Protein AF-A0A218XI11-F1 (afdb_monomer_lite)

Radius of gyration: 32.49 Å; chains: 1; bounding box: 58×96×54 Å

pLDDT: mean 77.5, std 16.43, range [43.25, 95.5]

Secondary structure (DSSP, 8-state):
---------------S--HHHHHHHHHHHHHHS------PPS--------------TT-HHHHHHHHHHHTTTS-HHHHHHHHHHTTSHHHHHHHHHS-HHHHHHHHHHS---

Foldseek 3Di:
DDDDPDDDDPPDPPPPDDPVNVVVVVVVCVVPPPDPPPPDDPDDPDPPPPDPPPPDVLDLVVLLVVLVVCCVVDDPVLSVLLNVLSVDSVSSVVCSVDDPVVNVVVSVPRDDD

Organism: Punica granatum (NCBI:txid22663)

Sequence (113 aa):
MITESRRRAPKRRLSKSSQMQECMDLFRESYTKPQPQNTPPSAKRSKSVTSPEKPEKNSIEEALEELAKLKSRIPHSLYVKAANALLDPRARRLFMWFKEDDRHEWMMQLPHT

Structure (mmCIF, N/CA/C/O backbone):
data_AF-A0A218XI11-F1
#
_entry.id   AF-A0A218XI11-F1
#
loop_
_atom_site.group_PDB
_atom_site.id
_atom_site.type_symbol
_atom_site.label_atom_id
_atom_site.label_alt_id
_atom_site.label_comp_id
_atom_site.label_asym_id
_atom_site.label_entity_id
_atom_site.label_seq_id
_atom_site.pdbx_PDB_ins_code
_atom_site.Cartn_x
_atom_site.Cartn_y
_atom_site.Cartn_z
_atom_site.occupancy
_atom_site.B_iso_or_equiv
_atom_site.auth_seq_id
_atom_site.auth_comp_id
_atom_site.auth_asym_id
_atom_site.auth_atom_id
_atom_site.pdbx_PDB_model_num
ATOM 1 N N . MET A 1 1 ? 42.706 79.488 -30.556 1.00 43.25 1 MET A N 1
ATOM 2 C CA . MET A 1 1 ? 43.357 78.377 -29.828 1.00 43.25 1 MET A CA 1
ATOM 3 C C . MET A 1 1 ? 42.261 77.532 -29.208 1.00 43.25 1 MET A C 1
ATOM 5 O O . MET A 1 1 ? 41.497 78.071 -28.422 1.00 43.25 1 MET A O 1
ATOM 9 N N . ILE A 1 2 ? 42.113 76.275 -29.628 1.00 47.50 2 ILE A N 1
ATOM 10 C CA . ILE A 1 2 ? 41.040 75.389 -29.157 1.00 47.50 2 ILE A CA 1
ATOM 11 C C . ILE A 1 2 ? 41.715 74.291 -28.335 1.00 47.50 2 ILE A C 1
ATOM 13 O O . ILE A 1 2 ? 42.444 73.464 -28.876 1.00 47.50 2 ILE A O 1
ATOM 17 N N . THR A 1 3 ? 41.569 74.351 -27.017 1.00 53.84 3 THR A N 1
ATOM 18 C CA . THR A 1 3 ? 42.191 73.422 -26.070 1.00 53.84 3 THR A CA 1
ATOM 19 C C . THR A 1 3 ? 41.379 72.128 -26.010 1.00 53.84 3 THR A C 1
ATOM 21 O O . THR A 1 3 ? 40.290 72.079 -25.443 1.00 53.84 3 THR A O 1
ATOM 24 N N . GLU A 1 4 ? 41.904 71.059 -26.611 1.00 52.00 4 GLU A N 1
ATOM 25 C CA . GLU A 1 4 ? 41.300 69.723 -26.588 1.00 52.00 4 GLU A CA 1
ATOM 26 C C . GLU A 1 4 ? 41.485 69.083 -25.194 1.00 52.00 4 GLU A C 1
ATOM 28 O O . GLU A 1 4 ? 42.578 68.656 -24.818 1.00 52.00 4 GLU A O 1
ATOM 33 N N . SER A 1 5 ? 40.414 69.011 -24.396 1.00 64.44 5 SER A N 1
ATOM 34 C CA . SER A 1 5 ? 40.422 68.325 -23.096 1.00 64.44 5 SER A CA 1
ATOM 35 C C . SER A 1 5 ? 40.286 66.811 -23.289 1.00 64.44 5 SER A C 1
ATOM 37 O O . SER A 1 5 ? 39.188 66.260 -23.369 1.00 64.44 5 SER A O 1
ATOM 39 N N . ARG A 1 6 ? 41.420 66.111 -23.373 1.00 65.69 6 ARG A N 1
ATOM 40 C CA . ARG A 1 6 ? 41.468 64.653 -23.552 1.00 65.69 6 ARG A CA 1
ATOM 41 C C . ARG A 1 6 ? 41.340 63.938 -22.198 1.00 65.69 6 ARG A C 1
ATOM 43 O O . ARG A 1 6 ? 42.336 63.562 -21.582 1.00 65.69 6 ARG A O 1
ATOM 50 N N . ARG A 1 7 ? 40.111 63.734 -21.708 1.00 65.00 7 ARG A N 1
ATOM 51 C CA . ARG A 1 7 ? 39.865 62.906 -20.509 1.00 65.00 7 ARG A CA 1
ATOM 52 C C . ARG A 1 7 ? 40.124 61.432 -20.839 1.00 65.00 7 ARG A C 1
ATOM 54 O O . ARG A 1 7 ? 39.316 60.786 -21.497 1.00 65.00 7 ARG A O 1
ATOM 61 N N . ARG A 1 8 ? 41.252 60.880 -20.383 1.00 66.19 8 ARG A N 1
ATOM 62 C CA . ARG A 1 8 ? 41.501 59.430 -20.428 1.00 66.19 8 ARG A CA 1
ATOM 63 C C . ARG A 1 8 ? 40.761 58.764 -19.269 1.00 66.19 8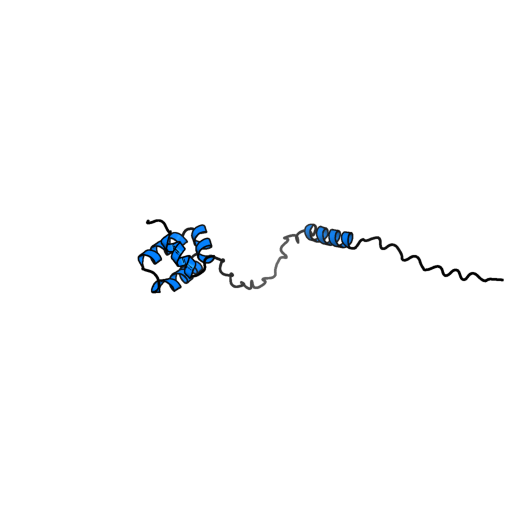 ARG A C 1
ATOM 65 O O . ARG A 1 8 ? 41.148 58.933 -18.118 1.00 66.19 8 ARG A O 1
ATOM 72 N N . ALA A 1 9 ? 39.715 58.000 -19.574 1.00 60.94 9 ALA A N 1
ATOM 73 C CA . ALA A 1 9 ? 39.103 57.100 -18.602 1.00 60.94 9 ALA A CA 1
ATOM 74 C C . ALA A 1 9 ? 40.139 56.042 -18.160 1.00 60.94 9 ALA A C 1
ATOM 76 O O . ALA A 1 9 ? 40.817 55.473 -19.025 1.00 60.94 9 ALA A O 1
ATOM 77 N N . PRO A 1 10 ? 40.292 55.752 -16.853 1.00 60.91 10 PRO A N 1
ATOM 78 C CA . PRO A 1 10 ? 41.148 54.662 -16.403 1.00 60.91 10 PRO A CA 1
ATOM 79 C C . PRO A 1 10 ? 40.646 53.358 -17.022 1.00 60.91 10 PRO A C 1
ATOM 81 O O . PRO A 1 10 ? 39.481 52.995 -16.852 1.00 60.91 10 PRO A O 1
ATOM 84 N N . LYS A 1 11 ? 41.507 52.648 -17.761 1.00 59.59 11 LYS A N 1
ATOM 85 C CA . LYS A 1 11 ? 41.168 51.317 -18.275 1.00 59.59 11 LYS A CA 1
ATOM 86 C C . LYS A 1 11 ? 40.851 50.422 -17.079 1.00 59.59 11 LYS A C 1
ATOM 88 O O . LYS A 1 11 ? 41.745 50.077 -16.307 1.00 59.59 11 LYS A O 1
ATOM 93 N N . ARG A 1 12 ? 39.572 50.072 -16.925 1.00 58.06 12 ARG A N 1
ATOM 94 C CA . ARG A 1 12 ? 39.092 49.084 -15.958 1.00 58.06 12 ARG A CA 1
ATOM 95 C C . ARG A 1 12 ? 39.926 47.820 -16.166 1.00 58.06 12 ARG A C 1
ATOM 97 O O . ARG A 1 12 ? 39.925 47.259 -17.261 1.00 58.06 12 ARG A O 1
ATOM 104 N N . ARG A 1 13 ? 40.717 47.440 -15.156 1.00 57.41 13 ARG A N 1
ATOM 105 C CA . ARG A 1 13 ? 41.557 46.240 -15.225 1.00 57.41 13 ARG A CA 1
ATOM 106 C C . ARG A 1 13 ? 40.652 45.063 -15.582 1.00 57.41 13 ARG A C 1
ATOM 108 O O . ARG A 1 13 ? 39.612 44.872 -14.956 1.00 57.41 13 ARG A O 1
ATOM 115 N N . LEU A 1 14 ? 41.034 44.340 -16.631 1.00 56.69 14 LEU A N 1
ATOM 116 C CA . LEU A 1 14 ? 40.372 43.126 -17.084 1.00 56.69 14 LEU A CA 1
ATOM 117 C C . LEU A 1 14 ? 40.382 42.137 -15.910 1.00 56.69 14 LEU A C 1
ATOM 119 O O . LEU A 1 14 ? 41.434 41.591 -15.578 1.00 56.69 14 LEU A O 1
ATOM 123 N N . SER A 1 15 ? 39.239 41.974 -15.239 1.00 60.06 15 SER A N 1
ATOM 124 C CA . SER A 1 15 ? 39.054 40.904 -14.258 1.00 60.06 15 SER A CA 1
ATOM 125 C C . SER A 1 15 ? 39.225 39.596 -15.013 1.00 60.06 15 SER A C 1
ATOM 127 O O . SER A 1 15 ? 38.455 39.302 -15.925 1.00 60.06 15 SER A O 1
ATOM 129 N N . LYS A 1 16 ? 40.294 38.862 -14.710 1.00 61.56 16 LYS A N 1
ATOM 130 C CA . LYS A 1 16 ? 40.699 37.665 -15.455 1.00 61.56 16 LYS A CA 1
ATOM 131 C C . LYS A 1 16 ? 39.963 36.403 -14.992 1.00 61.56 16 LYS A C 1
ATOM 133 O O . LYS A 1 16 ? 40.393 35.303 -15.314 1.00 61.56 16 LYS A O 1
ATOM 138 N N . SER A 1 17 ? 38.856 36.563 -14.272 1.00 63.09 17 SER A N 1
ATOM 139 C CA . SER A 1 17 ? 37.883 35.512 -13.997 1.00 63.09 17 SER A CA 1
ATOM 140 C C . SER A 1 17 ? 36.541 35.925 -14.595 1.00 63.09 17 SER A C 1
ATOM 142 O O . SER A 1 17 ? 35.947 36.943 -14.234 1.00 63.09 17 SER A O 1
ATOM 144 N N . SER A 1 18 ? 36.077 35.142 -15.569 1.00 74.81 18 SER A N 1
ATOM 145 C CA . SER A 1 18 ? 34.658 35.129 -15.913 1.00 74.81 18 SER A CA 1
ATOM 146 C C . SER A 1 18 ? 33.913 34.530 -14.723 1.00 74.81 18 SER A C 1
ATOM 148 O O . SER A 1 18 ? 34.382 33.546 -14.156 1.00 74.81 18 SER A O 1
ATOM 150 N N . GLN A 1 19 ? 32.752 35.071 -14.361 1.00 76.88 19 GLN A N 1
ATOM 151 C CA . GLN A 1 19 ? 31.888 34.500 -13.318 1.00 76.88 19 GLN A CA 1
ATOM 152 C C . GLN A 1 19 ? 31.628 33.000 -13.553 1.00 76.88 19 GLN A C 1
ATOM 154 O O . GLN A 1 19 ? 31.585 32.204 -12.623 1.00 76.88 19 GLN A O 1
ATOM 159 N N . MET A 1 20 ? 31.546 32.593 -14.822 1.00 83.50 20 MET A N 1
ATOM 160 C CA . MET A 1 20 ? 31.405 31.193 -15.217 1.00 83.50 20 MET A CA 1
ATOM 161 C C . MET A 1 20 ? 32.618 30.338 -14.822 1.00 83.50 20 MET A C 1
ATOM 163 O O . MET A 1 20 ? 32.453 29.186 -14.435 1.00 83.50 20 MET A O 1
ATOM 167 N N . GLN A 1 21 ? 33.829 30.894 -14.892 1.00 82.06 21 GLN A N 1
ATOM 168 C CA . GLN A 1 21 ? 35.050 30.203 -14.482 1.00 82.06 21 GLN A CA 1
ATOM 169 C C . GLN A 1 21 ? 35.056 29.973 -12.967 1.00 82.06 21 GLN A C 1
ATOM 171 O O . GLN A 1 21 ? 35.319 28.860 -12.527 1.00 82.06 21 GLN A O 1
ATOM 176 N N . GLU A 1 22 ? 34.659 30.982 -12.192 1.00 81.31 22 GLU A N 1
ATOM 177 C CA . GLU A 1 22 ? 34.539 30.888 -10.735 1.00 81.31 22 GLU A CA 1
ATOM 178 C C . GLU A 1 22 ? 33.497 29.834 -10.318 1.00 81.31 22 GLU A C 1
ATOM 180 O O . GLU A 1 22 ? 33.769 29.000 -9.457 1.00 81.31 22 GLU A O 1
ATOM 185 N N . CYS A 1 23 ? 32.346 29.767 -10.999 1.00 79.56 23 CYS A N 1
ATOM 186 C CA . CYS A 1 23 ? 31.358 28.706 -10.767 1.00 79.56 23 CYS A CA 1
ATOM 187 C C . CYS A 1 23 ? 31.898 27.305 -11.095 1.00 79.56 23 CYS A C 1
ATOM 189 O O . CYS A 1 23 ? 31.605 26.341 -10.387 1.00 79.56 23 CYS A O 1
ATOM 191 N N . MET A 1 24 ? 32.682 27.178 -12.167 1.00 86.56 24 MET A N 1
ATOM 192 C CA . MET A 1 24 ? 33.288 25.904 -12.558 1.00 86.56 24 MET A CA 1
ATOM 193 C C . MET A 1 24 ? 34.394 25.460 -11.598 1.00 86.56 24 MET A C 1
ATOM 195 O O . MET A 1 24 ? 34.551 24.262 -11.364 1.00 86.56 24 MET A O 1
ATOM 199 N N . ASP A 1 25 ? 35.134 26.404 -11.022 1.00 82.44 25 ASP A N 1
ATOM 200 C CA . ASP A 1 25 ? 36.160 26.127 -10.020 1.00 82.44 25 ASP A CA 1
ATOM 201 C C . ASP A 1 25 ? 35.532 25.692 -8.689 1.00 82.44 25 ASP A C 1
ATOM 203 O O . ASP A 1 25 ? 35.931 24.661 -8.149 1.00 82.44 25 ASP A O 1
ATOM 207 N N . LEU A 1 26 ? 34.467 26.366 -8.238 1.00 85.44 26 LEU A N 1
ATOM 208 C CA . LEU A 1 26 ? 33.689 25.957 -7.060 1.00 85.44 26 LEU A CA 1
ATOM 209 C C . LEU A 1 26 ? 33.093 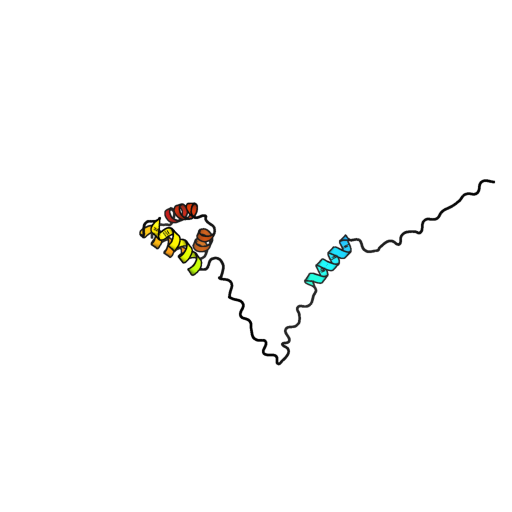24.550 -7.217 1.00 85.44 26 LEU A C 1
ATOM 211 O O . LEU A 1 26 ? 33.116 23.747 -6.281 1.00 85.44 26 LEU A O 1
ATOM 215 N N . PHE A 1 27 ? 32.579 24.229 -8.410 1.00 83.62 27 PHE A N 1
ATOM 216 C CA . PHE A 1 27 ? 32.076 22.890 -8.699 1.00 83.62 27 PHE A CA 1
ATOM 217 C C . PHE A 1 27 ? 33.201 21.858 -8.605 1.00 83.62 27 PHE A C 1
ATOM 219 O O . PHE A 1 27 ? 33.058 20.885 -7.873 1.00 83.62 27 PHE A O 1
ATOM 226 N N . ARG A 1 28 ? 34.343 22.074 -9.268 1.00 82.25 28 ARG A N 1
ATOM 227 C CA . ARG A 1 28 ? 35.489 21.149 -9.200 1.00 82.25 28 ARG A CA 1
ATOM 228 C C . ARG A 1 28 ? 35.980 20.941 -7.770 1.00 82.25 28 ARG A C 1
ATOM 230 O O . ARG A 1 28 ? 36.152 19.796 -7.357 1.00 82.25 28 ARG A O 1
ATOM 237 N N . GLU A 1 29 ? 36.118 22.020 -7.006 1.00 77.00 29 GLU A N 1
ATOM 238 C CA . GLU A 1 29 ? 36.576 21.972 -5.618 1.00 77.00 29 GLU A CA 1
ATOM 239 C C . GLU A 1 29 ? 35.641 21.139 -4.728 1.00 77.00 29 GLU A C 1
ATOM 241 O O . GLU A 1 29 ? 36.102 20.453 -3.817 1.00 77.00 29 GLU A O 1
ATOM 246 N N . SER A 1 30 ? 34.336 21.114 -5.020 1.00 74.69 30 SER A N 1
ATOM 247 C CA . SER A 1 30 ? 33.385 20.282 -4.274 1.00 74.69 30 SER A CA 1
ATOM 248 C C . SER A 1 30 ? 33.614 18.769 -4.430 1.00 74.69 30 SER A C 1
ATOM 250 O O . SER A 1 30 ? 33.348 18.031 -3.482 1.00 74.69 30 SER A O 1
ATOM 252 N N . TYR A 1 31 ? 34.165 18.312 -5.562 1.00 71.38 31 TYR A N 1
ATOM 253 C CA . TYR A 1 31 ? 34.455 16.890 -5.820 1.00 71.38 31 TYR A CA 1
ATOM 254 C C . TYR A 1 31 ? 35.892 16.486 -5.483 1.00 71.38 31 TYR A C 1
ATOM 256 O O . TYR A 1 31 ? 36.158 15.304 -5.281 1.00 71.38 31 TYR A O 1
ATOM 264 N N . THR A 1 32 ? 36.824 17.441 -5.424 1.00 66.06 32 THR A N 1
ATOM 265 C CA . THR A 1 32 ? 38.243 17.171 -5.147 1.00 66.06 32 THR A CA 1
ATOM 266 C C . THR A 1 32 ? 38.635 17.361 -3.687 1.00 66.06 32 THR A C 1
ATOM 268 O O . THR A 1 32 ? 39.807 17.169 -3.364 1.00 66.06 32 THR A O 1
ATOM 271 N N . LYS A 1 33 ? 37.706 17.720 -2.786 1.00 65.81 33 LYS A N 1
ATOM 272 C CA . LYS A 1 33 ? 37.997 17.663 -1.347 1.00 65.81 33 LYS A CA 1
ATOM 273 C C . LYS A 1 33 ? 38.385 16.223 -1.002 1.00 65.81 33 LYS A C 1
ATOM 275 O O . LYS A 1 33 ? 37.543 15.337 -1.163 1.00 65.81 33 LYS A O 1
ATOM 280 N N . PRO A 1 34 ? 39.621 15.960 -0.535 1.00 60.94 34 PRO A N 1
ATOM 281 C CA . PRO A 1 34 ? 39.938 14.650 -0.004 1.00 60.94 34 PRO A CA 1
ATOM 282 C C . PRO A 1 34 ? 38.946 14.390 1.124 1.00 60.94 34 PRO A C 1
ATOM 284 O O . PRO A 1 34 ? 38.781 15.220 2.023 1.00 60.94 34 PRO A O 1
ATOM 287 N N . GLN A 1 35 ? 38.236 13.265 1.027 1.00 61.75 35 GLN A N 1
ATOM 288 C CA . GLN A 1 35 ? 37.411 12.755 2.111 1.00 61.75 35 GLN A CA 1
ATOM 289 C C . GLN A 1 35 ? 38.238 12.880 3.402 1.00 61.75 35 GLN A C 1
ATOM 291 O O . GLN A 1 35 ? 39.414 12.496 3.367 1.00 61.75 35 GLN A O 1
ATOM 296 N N . PRO A 1 36 ? 37.715 13.459 4.501 1.00 54.75 36 PRO A N 1
ATOM 297 C CA . PRO A 1 36 ? 38.478 13.524 5.737 1.00 54.75 36 PRO A CA 1
ATOM 298 C C . PRO A 1 36 ? 38.942 12.106 6.057 1.00 54.75 36 PRO A C 1
ATOM 300 O O . PRO A 1 36 ? 38.122 11.195 6.177 1.00 54.75 36 PRO A O 1
ATOM 303 N N . GLN A 1 37 ? 40.264 11.921 6.071 1.00 47.47 37 GLN A N 1
ATOM 304 C CA . GLN A 1 37 ? 40.886 10.637 6.340 1.00 47.47 37 GLN A CA 1
ATOM 305 C C . GLN A 1 37 ? 40.251 10.063 7.604 1.00 47.47 37 GLN A C 1
ATOM 307 O O . GLN A 1 37 ? 40.227 10.711 8.651 1.00 47.47 37 GLN A O 1
ATOM 312 N N . ASN A 1 38 ? 39.709 8.855 7.470 1.00 50.03 38 ASN A N 1
ATOM 313 C CA . ASN A 1 38 ? 39.189 8.039 8.556 1.00 50.03 38 ASN A CA 1
ATOM 314 C C . ASN A 1 38 ? 40.346 7.571 9.455 1.00 50.03 38 ASN A C 1
ATOM 316 O O . ASN A 1 38 ? 40.638 6.382 9.544 1.00 50.03 38 ASN A O 1
ATOM 320 N N . THR A 1 39 ? 41.027 8.502 10.112 1.00 51.59 39 THR A N 1
ATOM 321 C CA . THR A 1 39 ? 41.891 8.216 11.253 1.00 51.59 39 THR A CA 1
ATOM 322 C C . THR A 1 39 ? 41.065 8.553 12.490 1.00 51.59 39 THR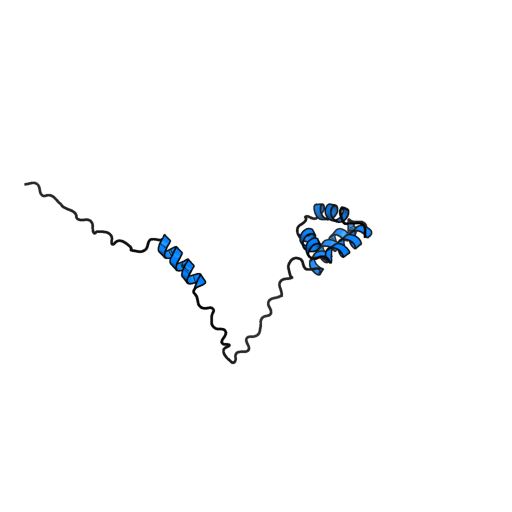 A C 1
ATOM 324 O O . THR A 1 39 ? 40.785 9.731 12.720 1.00 51.59 39 THR A O 1
ATOM 327 N N . PRO A 1 40 ? 40.603 7.569 13.281 1.00 49.47 40 PRO A N 1
ATOM 328 C CA . PRO A 1 40 ? 39.842 7.880 14.478 1.00 49.47 40 PRO A CA 1
ATOM 329 C C . PRO A 1 40 ? 40.786 8.548 15.490 1.00 49.47 40 PRO A C 1
ATOM 331 O O . PRO A 1 40 ? 41.817 7.960 15.831 1.00 49.47 40 PRO A O 1
ATOM 334 N N . PRO A 1 41 ? 40.474 9.749 16.011 1.00 44.38 41 PRO A N 1
ATOM 335 C CA . PRO A 1 41 ? 41.162 10.255 17.182 1.00 44.38 41 PRO A CA 1
ATOM 336 C C . PRO A 1 41 ? 40.824 9.319 18.340 1.00 44.38 41 PRO A C 1
ATOM 338 O O . PRO A 1 41 ? 39.660 9.161 18.719 1.00 44.38 41 PRO A O 1
ATOM 341 N N . SER A 1 42 ? 41.852 8.670 18.878 1.00 53.59 42 SER A N 1
ATOM 342 C CA . SER A 1 42 ? 41.757 7.921 20.123 1.00 53.59 42 SER A CA 1
ATOM 343 C C . SER A 1 42 ? 41.124 8.798 21.210 1.00 53.59 42 SER A C 1
ATOM 345 O O . SER A 1 42 ? 41.510 9.949 21.404 1.00 53.59 42 SER A O 1
ATOM 347 N N . ALA A 1 43 ? 40.151 8.214 21.909 1.00 58.03 43 ALA A N 1
ATOM 348 C CA . ALA A 1 43 ? 39.540 8.698 23.142 1.00 58.03 43 ALA A CA 1
ATOM 349 C C . ALA A 1 43 ? 38.799 10.050 23.084 1.00 58.03 43 ALA A C 1
ATOM 351 O O . ALA A 1 43 ? 39.290 11.083 23.526 1.00 58.03 43 ALA A O 1
ATOM 352 N N . LYS A 1 44 ? 37.513 9.986 22.722 1.00 54.47 44 LYS A N 1
ATOM 353 C CA . LYS A 1 44 ? 36.424 10.675 23.438 1.00 54.47 44 LYS A CA 1
ATOM 354 C C . LYS A 1 44 ? 35.149 9.867 23.218 1.00 54.47 44 LYS A C 1
ATOM 356 O O . LYS A 1 44 ? 34.672 9.743 22.096 1.00 54.47 44 LYS A O 1
ATOM 361 N N . ARG A 1 45 ? 34.616 9.276 24.294 1.00 59.59 45 ARG A N 1
ATOM 362 C CA . ARG A 1 45 ? 33.274 8.675 24.323 1.00 59.59 45 ARG A CA 1
ATOM 363 C C . ARG A 1 45 ? 32.254 9.795 24.119 1.00 59.59 45 ARG A C 1
ATOM 365 O O . ARG A 1 45 ? 31.706 10.334 25.076 1.00 59.59 45 ARG A O 1
ATOM 372 N N . SER A 1 46 ? 32.032 10.176 22.870 1.00 54.56 46 SER A N 1
ATOM 373 C CA . SER A 1 46 ? 30.871 10.963 22.488 1.00 54.56 46 SER A CA 1
ATOM 374 C C . SER A 1 46 ? 29.668 10.064 22.720 1.00 54.56 46 SER A C 1
ATOM 376 O O . SER A 1 46 ? 29.546 9.024 22.078 1.00 54.56 46 SER A O 1
ATOM 378 N N . LYS A 1 47 ? 28.826 10.424 23.692 1.00 63.31 47 LYS A N 1
ATOM 379 C CA . LYS A 1 47 ? 27.486 9.856 23.845 1.00 63.31 47 LYS A CA 1
ATOM 380 C C . LYS A 1 47 ? 26.841 9.867 22.463 1.00 63.31 47 LYS A C 1
ATOM 382 O O . LYS A 1 47 ? 26.557 10.936 21.927 1.00 63.31 47 LYS A O 1
ATOM 387 N N . SER A 1 48 ? 26.680 8.687 21.878 1.00 52.19 48 SER A N 1
ATOM 388 C CA . SER A 1 48 ? 25.893 8.501 20.674 1.00 52.19 48 SER A CA 1
ATOM 389 C C . SER A 1 48 ? 24.477 8.919 21.033 1.00 52.19 48 SER A C 1
ATOM 391 O O . SER A 1 48 ? 23.777 8.218 21.757 1.00 52.19 48 SER A O 1
ATOM 393 N N . VAL A 1 49 ? 24.082 10.111 20.600 1.00 52.25 49 VAL A N 1
ATOM 394 C CA . VAL A 1 49 ? 22.671 10.458 20.526 1.00 52.25 49 VAL A CA 1
ATOM 395 C C . VAL A 1 49 ? 22.147 9.616 19.377 1.00 52.25 49 VAL A C 1
ATOM 397 O O . VAL A 1 49 ? 22.353 9.947 18.210 1.00 52.25 49 VAL A O 1
ATOM 400 N N . THR A 1 50 ? 21.556 8.474 19.708 1.00 57.75 50 THR A N 1
ATOM 401 C CA . THR A 1 50 ? 20.717 7.720 18.787 1.00 57.75 50 THR A CA 1
ATOM 402 C C . THR A 1 50 ? 19.612 8.680 18.363 1.00 57.75 50 THR A C 1
ATOM 404 O O . THR A 1 50 ? 18.687 8.951 19.126 1.00 57.75 50 THR A O 1
ATOM 407 N N . SER A 1 51 ? 19.739 9.283 17.176 1.00 64.00 51 SER A N 1
ATOM 408 C CA . SER A 1 51 ? 18.556 9.846 16.528 1.00 64.00 51 SER A CA 1
ATOM 409 C C . SER A 1 51 ? 17.549 8.708 16.406 1.00 64.00 51 SER A C 1
ATOM 411 O O . SER A 1 51 ? 17.973 7.604 16.055 1.00 64.00 51 SER A O 1
ATOM 413 N N . PRO A 1 52 ? 16.257 8.940 16.693 1.00 61.72 52 PRO A N 1
ATOM 414 C CA . PRO A 1 52 ? 15.228 7.962 16.394 1.00 61.72 52 PRO A CA 1
ATOM 415 C C . PRO A 1 52 ? 15.409 7.537 14.942 1.00 61.72 52 PRO A C 1
ATOM 417 O O . PRO A 1 52 ? 15.472 8.390 14.049 1.00 61.72 52 PRO A O 1
ATOM 420 N N . GLU A 1 53 ? 15.596 6.239 14.736 1.00 65.38 53 GLU A N 1
ATOM 421 C CA . GLU A 1 53 ? 15.637 5.639 13.416 1.00 65.38 53 GLU A CA 1
ATOM 422 C C . GLU A 1 53 ? 14.365 6.094 12.708 1.00 65.38 53 GLU A C 1
ATOM 424 O O . GLU A 1 53 ? 13.254 5.801 13.149 1.00 65.38 53 GLU A O 1
ATOM 429 N N . LYS A 1 54 ? 14.514 6.956 11.694 1.00 65.25 54 LYS A N 1
ATOM 430 C CA . LYS A 1 54 ? 13.355 7.371 10.908 1.00 65.25 54 LYS A CA 1
ATOM 431 C C . LYS A 1 54 ? 12.770 6.074 10.355 1.00 65.25 54 LYS A C 1
ATOM 433 O O . LYS A 1 54 ? 13.548 5.344 9.737 1.00 65.25 54 LYS A O 1
ATOM 438 N N . PRO A 1 55 ? 11.474 5.788 10.578 1.00 60.28 55 PRO A N 1
ATOM 439 C CA . PRO A 1 55 ? 10.879 4.552 10.103 1.00 60.28 55 PRO A CA 1
ATOM 440 C C . PRO A 1 55 ? 11.194 4.416 8.618 1.00 60.28 55 PRO A C 1
ATOM 442 O O . PRO A 1 55 ? 11.087 5.386 7.853 1.00 60.28 55 PRO A O 1
ATOM 445 N N . GLU A 1 56 ? 11.702 3.245 8.243 1.00 73.12 56 GLU A N 1
ATOM 446 C CA . GLU A 1 56 ? 12.040 2.954 6.861 1.00 73.12 56 GLU A CA 1
ATOM 447 C C . GLU A 1 56 ? 10.777 3.172 6.030 1.00 73.12 56 GLU A C 1
ATOM 449 O O . GLU A 1 56 ? 9.765 2.509 6.240 1.00 73.12 56 GLU A O 1
ATOM 454 N N . LYS A 1 57 ? 10.810 4.153 5.123 1.00 74.94 57 LYS A N 1
ATOM 455 C CA . LYS A 1 57 ? 9.646 4.482 4.299 1.00 74.94 57 LYS A CA 1
ATOM 456 C C . LYS A 1 57 ? 9.219 3.225 3.549 1.00 74.94 57 LYS A C 1
ATOM 458 O O . LYS A 1 57 ? 10.034 2.669 2.805 1.00 74.94 57 LYS A O 1
ATOM 463 N N . ASN A 1 58 ? 7.944 2.856 3.644 1.00 80.88 58 ASN A N 1
ATOM 464 C CA . ASN A 1 58 ? 7.397 1.608 3.112 1.00 80.88 58 ASN A CA 1
ATOM 465 C C . ASN A 1 58 ? 7.893 0.369 3.879 1.00 80.88 58 ASN A C 1
ATOM 467 O O . ASN A 1 58 ? 8.230 -0.644 3.253 1.00 80.88 58 ASN A O 1
ATOM 471 N N . SER A 1 59 ? 7.965 0.428 5.210 1.00 91.56 59 SER A N 1
ATOM 472 C CA . SER A 1 59 ? 8.168 -0.770 6.030 1.00 91.56 59 SER A CA 1
ATOM 473 C C . SER A 1 59 ? 6.927 -1.671 5.969 1.00 91.56 59 SER A C 1
ATOM 475 O O . SER A 1 59 ? 5.836 -1.243 5.583 1.00 91.56 59 SER A O 1
ATOM 477 N N . ILE A 1 60 ? 7.087 -2.955 6.306 1.00 93.81 60 ILE A N 1
ATOM 478 C CA . ILE A 1 60 ? 5.944 -3.879 6.377 1.00 93.81 60 ILE A CA 1
ATOM 479 C C . ILE A 1 60 ? 4.939 -3.450 7.449 1.00 93.81 60 ILE A C 1
ATOM 481 O O . ILE A 1 60 ? 3.738 -3.510 7.211 1.00 93.81 60 ILE A O 1
ATOM 485 N N . GLU A 1 61 ? 5.433 -2.973 8.590 1.00 94.50 61 GLU A N 1
ATOM 486 C CA . GLU A 1 61 ? 4.620 -2.520 9.718 1.00 94.50 61 GLU A CA 1
ATOM 487 C C . GLU A 1 61 ? 3.766 -1.312 9.321 1.00 94.50 61 GLU A C 1
ATOM 489 O O . GLU A 1 61 ? 2.548 -1.356 9.472 1.00 94.50 61 GLU A O 1
ATOM 494 N N . GLU A 1 62 ? 4.377 -0.300 8.694 1.00 94.19 62 GLU A N 1
ATOM 495 C CA . GLU A 1 62 ? 3.684 0.895 8.192 1.00 94.19 62 GLU A CA 1
ATOM 496 C C . GLU A 1 62 ? 2.575 0.518 7.196 1.00 94.19 62 GLU A C 1
ATOM 498 O O . GLU A 1 62 ? 1.436 0.979 7.298 1.00 94.19 62 GLU A O 1
ATOM 503 N N . ALA A 1 63 ? 2.875 -0.380 6.253 1.00 94.25 63 ALA A N 1
ATOM 504 C CA . ALA A 1 63 ? 1.895 -0.814 5.265 1.00 94.25 63 ALA A CA 1
ATOM 505 C C . ALA A 1 63 ? 0.731 -1.608 5.887 1.00 94.25 63 ALA A C 1
ATOM 507 O O . ALA A 1 63 ? -0.411 -1.467 5.447 1.00 94.25 63 ALA A O 1
ATOM 508 N N . LEU A 1 64 ? 0.993 -2.425 6.912 1.00 95.31 64 LEU A N 1
ATOM 509 C CA . LEU A 1 64 ? -0.046 -3.167 7.629 1.00 95.31 64 LEU A CA 1
ATOM 510 C C . LEU A 1 64 ? -0.913 -2.256 8.506 1.00 95.31 64 LEU A C 1
ATOM 512 O O . LEU A 1 64 ? -2.120 -2.488 8.593 1.00 95.31 64 LEU A O 1
ATOM 516 N N . GLU A 1 65 ? -0.347 -1.211 9.110 1.00 94.69 65 GLU A N 1
ATOM 517 C CA . GLU A 1 65 ? -1.109 -0.184 9.832 1.00 94.69 65 GLU A CA 1
ATOM 518 C C . GLU A 1 65 ? -2.053 0.577 8.896 1.00 94.69 65 GLU A C 1
ATOM 520 O O . GLU A 1 65 ? -3.233 0.761 9.199 1.00 94.69 65 GLU A O 1
ATOM 525 N N . GLU A 1 66 ? -1.566 0.972 7.720 1.00 93.56 66 GLU A N 1
ATOM 526 C CA . GLU A 1 66 ? -2.380 1.601 6.678 1.00 93.56 66 GLU A CA 1
ATOM 527 C C . GLU A 1 66 ? -3.476 0.663 6.156 1.00 93.56 66 GLU A C 1
ATOM 529 O O . GLU A 1 66 ? -4.620 1.084 5.973 1.00 93.56 66 GLU A O 1
ATOM 534 N N . LEU A 1 67 ? -3.174 -0.626 5.981 1.00 95.00 67 LEU A N 1
ATOM 535 C CA . LEU A 1 67 ? -4.174 -1.631 5.625 1.00 95.00 67 LEU A CA 1
ATOM 536 C C . LEU A 1 67 ? -5.202 -1.847 6.751 1.00 95.00 67 LEU A C 1
ATOM 538 O O . LEU A 1 67 ? -6.382 -2.070 6.478 1.00 95.00 67 LEU A O 1
ATOM 542 N N . ALA A 1 68 ? -4.802 -1.751 8.021 1.00 93.94 68 ALA A N 1
ATOM 543 C CA . ALA A 1 68 ? -5.706 -1.894 9.162 1.00 93.94 68 ALA A CA 1
ATOM 544 C C . ALA A 1 68 ? -6.795 -0.810 9.193 1.00 93.94 68 ALA A C 1
ATOM 546 O O . ALA A 1 68 ? -7.919 -1.101 9.605 1.00 93.94 68 ALA A O 1
ATOM 547 N N . LYS A 1 69 ? -6.514 0.396 8.681 1.00 93.31 69 LYS A N 1
ATOM 548 C CA . LYS A 1 69 ? -7.510 1.477 8.537 1.00 93.31 69 LYS A CA 1
ATOM 549 C C . LYS A 1 69 ? -8.660 1.089 7.603 1.00 93.31 69 LYS A C 1
ATOM 551 O O . LYS A 1 69 ? -9.794 1.513 7.815 1.00 93.31 69 LYS A O 1
ATOM 556 N N . LEU A 1 70 ? -8.386 0.229 6.620 1.00 91.00 70 LEU A N 1
ATOM 557 C CA . LEU A 1 70 ? -9.368 -0.265 5.653 1.00 91.00 70 LEU A CA 1
ATOM 558 C C . LEU A 1 70 ? -10.205 -1.434 6.187 1.00 91.00 70 LEU A C 1
ATOM 560 O O . LEU A 1 70 ? -11.230 -1.761 5.596 1.00 91.00 70 LEU A O 1
ATOM 564 N N . LYS A 1 71 ? -9.820 -2.055 7.311 1.00 90.19 71 LYS A N 1
ATOM 565 C CA . LYS A 1 71 ? -10.415 -3.305 7.821 1.00 90.19 71 LYS A CA 1
ATOM 566 C C . LYS A 1 71 ? -11.929 -3.240 8.056 1.00 90.19 71 LYS A C 1
ATOM 568 O O . LYS A 1 71 ? -12.590 -4.266 7.956 1.00 90.19 71 LYS A O 1
ATOM 573 N N . SER A 1 72 ? -12.477 -2.065 8.371 1.00 90.75 72 SER A N 1
ATOM 574 C CA . SER A 1 72 ? -13.924 -1.862 8.544 1.00 90.75 72 SER A CA 1
ATOM 575 C C . SER A 1 72 ? -14.679 -1.618 7.233 1.00 90.75 72 SER A C 1
ATOM 577 O O . SER A 1 72 ? -15.900 -1.742 7.210 1.00 90.75 72 SER A O 1
ATOM 579 N N . ARG A 1 73 ? -13.971 -1.264 6.153 1.00 91.31 73 ARG A N 1
ATOM 580 C CA . ARG A 1 73 ? -14.536 -0.910 4.841 1.00 91.31 73 ARG A CA 1
ATOM 581 C C . ARG A 1 73 ? -14.469 -2.058 3.836 1.00 91.31 73 ARG A C 1
ATOM 583 O O . ARG A 1 73 ? -15.268 -2.084 2.902 1.00 91.31 73 ARG A O 1
ATOM 590 N N . ILE A 1 74 ? -13.541 -3.001 4.022 1.00 91.25 74 ILE A N 1
ATOM 591 C CA . ILE A 1 74 ? -13.367 -4.156 3.131 1.00 91.25 74 ILE A CA 1
ATOM 592 C C . ILE A 1 74 ? -13.828 -5.474 3.757 1.00 91.25 74 ILE A C 1
ATOM 594 O O . ILE A 1 74 ? -13.650 -5.692 4.957 1.00 91.25 74 ILE A O 1
ATOM 598 N N . PRO A 1 75 ? -14.338 -6.408 2.935 1.00 92.69 75 PRO A N 1
ATOM 599 C CA . PRO A 1 75 ? -14.468 -7.810 3.303 1.00 92.69 75 PRO A CA 1
ATOM 600 C C . PRO A 1 75 ? -13.165 -8.383 3.872 1.00 92.69 75 PRO A C 1
ATOM 602 O O . PRO A 1 75 ? -12.074 -8.133 3.354 1.00 92.69 75 PRO A O 1
ATOM 605 N N . HIS A 1 76 ? -13.282 -9.232 4.896 1.00 92.81 76 HIS A N 1
ATOM 606 C CA . HIS A 1 76 ? -12.124 -9.846 5.550 1.00 92.81 76 HIS A CA 1
ATOM 607 C C . HIS A 1 76 ? -11.238 -10.651 4.581 1.00 92.81 76 HIS A C 1
ATOM 609 O O . HIS A 1 76 ? -10.017 -10.644 4.710 1.00 92.81 76 HIS A O 1
ATOM 615 N N . SER A 1 77 ? -11.832 -11.290 3.568 1.00 92.19 77 SER A N 1
ATOM 616 C CA . SER A 1 77 ? -11.093 -12.012 2.526 1.00 92.19 77 SER A CA 1
ATOM 617 C C . SER A 1 77 ? -10.150 -11.101 1.730 1.00 92.19 77 SER A C 1
ATOM 619 O O . SER A 1 77 ? -9.003 -11.473 1.491 1.00 92.19 77 SER A O 1
ATOM 621 N N . LEU A 1 78 ? -10.592 -9.890 1.371 1.00 92.69 78 LEU A N 1
ATOM 622 C CA . LEU A 1 78 ? -9.755 -8.896 0.691 1.00 92.69 78 LEU A CA 1
ATOM 623 C C . LEU A 1 78 ? -8.650 -8.368 1.605 1.00 92.69 78 LEU A C 1
ATOM 625 O O . LEU A 1 78 ? -7.520 -8.206 1.152 1.00 92.69 78 LEU A O 1
ATOM 629 N N . TYR A 1 79 ? -8.945 -8.178 2.892 1.00 93.81 79 TYR A N 1
ATOM 630 C CA . TYR A 1 79 ? -7.942 -7.784 3.882 1.00 93.81 79 TYR A CA 1
ATOM 631 C C . TYR A 1 79 ? -6.797 -8.803 3.973 1.00 93.81 79 TYR A C 1
ATOM 633 O O . TYR A 1 79 ? -5.631 -8.426 3.892 1.00 93.81 79 TYR A O 1
ATOM 641 N N . VAL A 1 80 ? -7.116 -10.096 4.091 1.00 94.00 80 VAL A N 1
ATOM 642 C CA . VAL A 1 80 ? -6.103 -11.166 4.161 1.00 94.00 80 VAL A CA 1
ATOM 643 C C . VAL A 1 80 ? -5.297 -11.246 2.863 1.00 94.00 80 VAL A C 1
ATOM 645 O O . VAL A 1 80 ? -4.072 -11.347 2.899 1.00 94.00 80 VAL A O 1
ATOM 648 N N . LYS A 1 81 ? -5.969 -11.138 1.712 1.00 94.19 81 LYS A N 1
ATOM 649 C CA . LYS A 1 81 ? -5.335 -11.147 0.388 1.00 94.19 81 LYS A CA 1
ATOM 650 C C . LYS A 1 81 ? -4.343 -9.994 0.220 1.00 94.19 81 LYS A C 1
ATOM 652 O O . LYS A 1 81 ? -3.215 -10.208 -0.218 1.00 94.19 81 LYS A O 1
ATOM 657 N N . ALA A 1 82 ? -4.744 -8.788 0.615 1.00 94.62 82 ALA A N 1
ATOM 658 C CA . ALA A 1 82 ? -3.888 -7.611 0.599 1.00 94.62 82 ALA A CA 1
ATOM 659 C C . ALA A 1 82 ? -2.708 -7.765 1.563 1.00 94.62 82 ALA A C 1
ATOM 661 O O . ALA A 1 82 ? -1.573 -7.527 1.165 1.00 94.62 82 ALA A O 1
ATOM 662 N N . ALA A 1 83 ? -2.945 -8.237 2.791 1.00 94.94 83 ALA A N 1
ATOM 663 C CA . ALA A 1 83 ? -1.885 -8.468 3.772 1.00 94.94 83 ALA A CA 1
ATOM 664 C C . ALA A 1 83 ? -0.821 -9.445 3.247 1.00 94.94 83 ALA A C 1
ATOM 666 O O . ALA A 1 83 ? 0.372 -9.196 3.409 1.00 94.94 83 ALA A O 1
ATOM 667 N N . ASN A 1 84 ? -1.241 -10.510 2.557 1.00 94.88 84 ASN A N 1
ATOM 668 C CA . ASN A 1 84 ? -0.326 -11.447 1.910 1.00 94.88 84 ASN A CA 1
ATOM 669 C C . ASN A 1 84 ? 0.456 -10.785 0.759 1.00 94.88 84 ASN A C 1
ATOM 671 O O . ASN A 1 84 ? 1.667 -10.959 0.649 1.00 94.88 84 ASN A O 1
ATOM 675 N N . ALA A 1 85 ? -0.205 -9.966 -0.067 1.00 94.69 85 ALA A N 1
ATOM 676 C CA . ALA A 1 85 ? 0.459 -9.228 -1.143 1.00 94.69 85 ALA A CA 1
ATOM 677 C C . ALA A 1 85 ? 1.512 -8.230 -0.620 1.00 94.69 85 ALA A C 1
ATOM 679 O O . ALA A 1 85 ? 2.548 -8.057 -1.253 1.00 94.69 85 ALA A O 1
ATOM 680 N N . LEU A 1 86 ? 1.302 -7.617 0.551 1.00 95.50 86 LEU A N 1
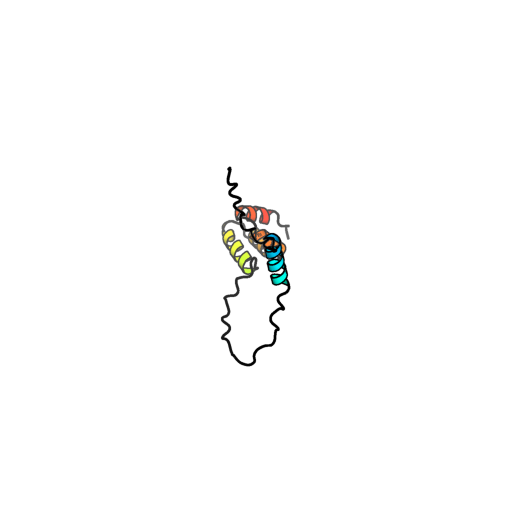ATOM 681 C CA . LEU A 1 86 ? 2.254 -6.679 1.170 1.00 95.50 86 LEU A CA 1
ATOM 682 C C . LEU A 1 86 ? 3.556 -7.330 1.668 1.00 95.50 86 LEU A C 1
ATOM 684 O O . LEU A 1 86 ? 4.503 -6.611 2.007 1.00 95.50 86 LEU A O 1
ATOM 688 N N . LEU A 1 87 ? 3.631 -8.667 1.696 1.00 93.81 87 LEU A N 1
ATOM 689 C CA . LEU A 1 87 ? 4.890 -9.381 1.921 1.00 93.81 87 LEU A CA 1
ATOM 690 C C . LEU A 1 87 ? 5.883 -9.136 0.778 1.00 93.81 87 LEU A C 1
ATOM 692 O O . LEU A 1 87 ? 7.088 -9.098 1.023 1.00 93.81 87 LEU A O 1
ATOM 696 N N . ASP A 1 88 ? 5.392 -8.921 -0.448 1.00 94.25 88 ASP A N 1
ATOM 697 C CA . ASP A 1 88 ? 6.228 -8.505 -1.570 1.00 94.25 88 ASP A CA 1
ATOM 698 C C . ASP A 1 88 ? 6.588 -7.009 -1.449 1.00 94.25 88 ASP A C 1
ATOM 700 O O . ASP A 1 88 ? 5.703 -6.144 -1.467 1.00 94.25 88 ASP A O 1
ATOM 704 N N . PRO A 1 89 ? 7.885 -6.648 -1.381 1.00 93.38 89 PRO A N 1
ATOM 705 C CA . PRO A 1 89 ? 8.307 -5.254 -1.270 1.00 93.38 89 PRO A CA 1
ATOM 706 C C . PRO A 1 89 ? 7.832 -4.359 -2.424 1.00 93.38 89 PRO A C 1
ATOM 708 O O . PRO A 1 89 ? 7.662 -3.152 -2.228 1.00 93.38 89 PRO A O 1
ATOM 711 N N . ARG A 1 90 ? 7.631 -4.908 -3.635 1.00 92.56 90 ARG A N 1
ATOM 712 C CA . ARG A 1 90 ? 7.150 -4.121 -4.784 1.00 92.56 90 ARG A CA 1
ATOM 713 C C . ARG A 1 90 ? 5.670 -3.796 -4.639 1.00 92.56 90 ARG A C 1
ATOM 715 O O . ARG A 1 90 ? 5.309 -2.623 -4.728 1.00 92.56 90 ARG A O 1
ATOM 722 N N . ALA A 1 91 ? 4.842 -4.799 -4.359 1.00 93.44 91 ALA A N 1
ATOM 723 C CA . ALA A 1 91 ? 3.432 -4.619 -4.031 1.00 93.44 91 ALA A CA 1
ATOM 724 C C . ALA A 1 91 ? 3.243 -3.643 -2.862 1.00 93.44 91 ALA A C 1
ATOM 726 O O . ALA A 1 91 ? 2.433 -2.722 -2.950 1.00 93.44 91 ALA A O 1
ATOM 727 N N . ARG A 1 92 ? 4.064 -3.764 -1.812 1.00 94.56 92 ARG A N 1
ATOM 728 C CA . ARG A 1 92 ? 4.045 -2.850 -0.666 1.00 94.56 92 ARG A CA 1
ATOM 729 C C . ARG A 1 92 ? 4.308 -1.397 -1.049 1.00 94.56 92 ARG A C 1
ATOM 731 O O . ARG A 1 92 ? 3.588 -0.502 -0.611 1.00 94.56 92 ARG A O 1
ATOM 738 N N . ARG A 1 93 ? 5.310 -1.151 -1.895 1.00 93.50 93 ARG A N 1
ATOM 739 C CA . ARG A 1 93 ? 5.618 0.199 -2.387 1.00 93.50 93 ARG A CA 1
ATOM 740 C C . ARG A 1 93 ? 4.480 0.775 -3.231 1.00 93.50 93 ARG A C 1
ATOM 742 O O . ARG A 1 93 ? 4.180 1.956 -3.102 1.00 93.50 93 ARG A O 1
ATOM 749 N N . LEU A 1 94 ? 3.848 -0.045 -4.072 1.00 93.00 94 LEU A N 1
ATOM 750 C CA . LEU A 1 94 ? 2.691 0.375 -4.868 1.00 93.00 94 LEU A CA 1
ATOM 751 C C . LEU A 1 94 ? 1.504 0.733 -3.968 1.00 93.00 94 LEU A C 1
ATOM 753 O O . LEU A 1 94 ? 0.938 1.812 -4.108 1.00 93.00 94 LEU A O 1
ATOM 757 N N . PHE A 1 95 ? 1.193 -0.112 -2.984 1.00 94.19 95 PHE A N 1
ATOM 758 C CA . PHE A 1 95 ? 0.128 0.136 -2.012 1.00 94.19 95 PHE A CA 1
ATOM 759 C C . PHE A 1 95 ? 0.306 1.464 -1.258 1.00 94.19 95 PHE A C 1
ATOM 761 O O . PHE A 1 95 ? -0.648 2.225 -1.100 1.00 94.19 95 PHE A O 1
ATOM 768 N N . MET A 1 96 ? 1.537 1.780 -0.844 1.00 93.88 96 MET A N 1
ATOM 769 C CA . MET A 1 96 ? 1.866 3.052 -0.184 1.00 93.88 96 MET A CA 1
ATOM 770 C C . MET A 1 96 ? 1.816 4.264 -1.105 1.00 93.88 96 MET A C 1
ATOM 772 O O . MET A 1 96 ? 1.587 5.378 -0.637 1.00 93.88 96 MET A O 1
ATOM 776 N N . TRP A 1 97 ? 1.979 4.061 -2.409 1.00 92.50 97 TRP A N 1
ATOM 777 C CA . TRP A 1 97 ? 1.864 5.126 -3.395 1.00 92.50 97 TRP A CA 1
ATOM 778 C C . TRP A 1 97 ? 0.404 5.466 -3.738 1.00 92.50 97 TRP A C 1
ATOM 780 O O . TRP A 1 97 ? 0.094 6.631 -3.995 1.00 92.50 97 TRP A O 1
ATOM 790 N N . PHE A 1 98 ? -0.495 4.480 -3.693 1.00 92.38 98 PHE A N 1
ATOM 791 C CA . PHE A 1 98 ? -1.917 4.655 -3.992 1.00 92.38 98 PHE A CA 1
ATOM 792 C C . PHE A 1 98 ? -2.672 5.470 -2.934 1.00 92.38 98 PHE A C 1
ATOM 794 O O . PHE A 1 98 ? -2.396 5.390 -1.729 1.00 92.38 98 PHE A O 1
ATOM 801 N N . LYS A 1 99 ? -3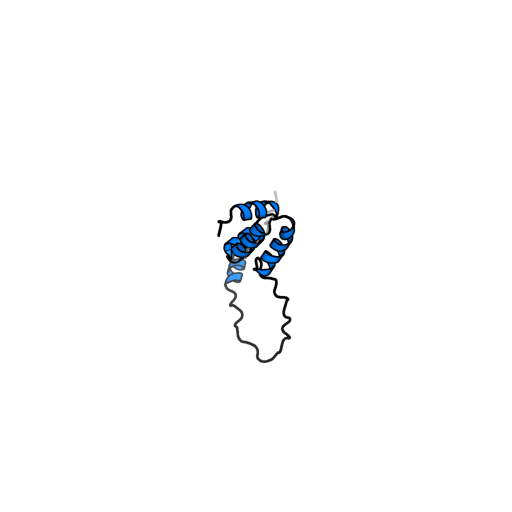.673 6.233 -3.398 1.00 90.31 99 LYS A N 1
ATOM 802 C CA . LYS A 1 99 ? -4.681 6.863 -2.535 1.00 90.31 99 LYS A CA 1
ATOM 803 C C . LYS A 1 99 ? -5.639 5.811 -1.985 1.00 90.31 99 LYS A C 1
ATOM 805 O O . LYS A 1 99 ? -5.687 4.693 -2.481 1.00 90.31 99 LYS A O 1
ATOM 810 N N . GLU A 1 100 ? -6.385 6.159 -0.939 1.00 87.25 100 GLU A N 1
ATOM 811 C CA . GLU A 1 100 ? -7.270 5.208 -0.254 1.00 87.25 100 GLU A CA 1
ATOM 812 C C . GLU A 1 100 ? -8.283 4.549 -1.209 1.00 87.25 100 GLU A C 1
ATOM 814 O O . GLU A 1 100 ? -8.447 3.330 -1.167 1.00 87.25 100 GLU A O 1
ATOM 819 N N . ASP A 1 101 ? -8.868 5.329 -2.122 1.00 85.50 101 ASP A N 1
ATOM 820 C CA . ASP A 1 101 ? -9.820 4.834 -3.123 1.00 85.50 101 ASP A CA 1
ATOM 821 C C . ASP A 1 101 ? -9.150 3.875 -4.127 1.00 85.50 101 ASP A C 1
ATOM 823 O O . ASP A 1 101 ? -9.647 2.774 -4.374 1.00 85.50 101 ASP A O 1
ATOM 827 N N . ASP A 1 102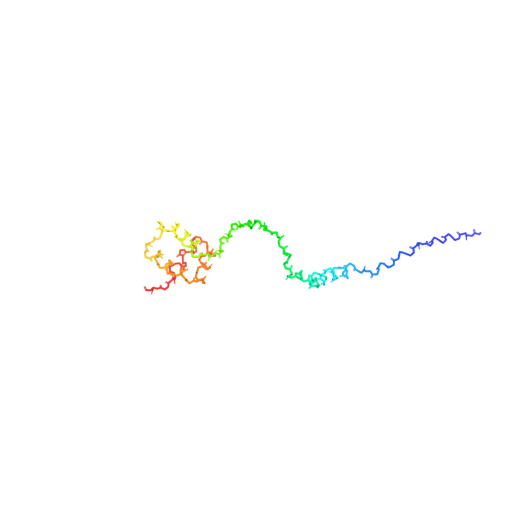 ? -7.958 4.228 -4.617 1.00 92.12 102 ASP A N 1
ATOM 828 C CA . ASP A 1 102 ? -7.188 3.403 -5.561 1.00 92.12 102 ASP A CA 1
ATOM 829 C C . ASP A 1 102 ? -6.684 2.099 -4.915 1.00 92.12 102 ASP A C 1
ATOM 831 O O . ASP A 1 102 ? -6.535 1.073 -5.582 1.00 92.12 102 ASP A O 1
ATOM 835 N N . ARG A 1 103 ? -6.439 2.098 -3.594 1.00 92.31 103 ARG A N 1
ATOM 836 C CA . ARG A 1 103 ? -6.048 0.886 -2.852 1.00 92.31 103 ARG A CA 1
ATOM 837 C C . ARG A 1 103 ? -7.146 -0.169 -2.910 1.00 92.31 103 ARG A C 1
ATOM 839 O O . ARG A 1 103 ? -6.834 -1.353 -3.005 1.00 92.31 103 ARG A O 1
ATOM 846 N N . HIS A 1 104 ? -8.414 0.236 -2.863 1.00 89.94 104 HIS A N 1
ATOM 847 C CA . HIS A 1 104 ? -9.546 -0.684 -2.992 1.00 89.94 104 HIS A CA 1
ATOM 848 C C . HIS A 1 104 ? -9.552 -1.382 -4.350 1.00 89.94 104 HIS A C 1
ATOM 850 O O . HIS A 1 104 ? -9.653 -2.609 -4.415 1.00 89.94 104 HIS A O 1
ATOM 856 N N . GLU A 1 105 ? -9.400 -0.608 -5.422 1.00 91.00 105 GLU A N 1
ATOM 857 C CA . GLU A 1 105 ? -9.361 -1.141 -6.779 1.00 91.00 105 GLU A CA 1
ATOM 858 C C . GLU A 1 105 ? -8.158 -2.071 -6.976 1.00 91.00 105 GLU A C 1
ATOM 860 O O . GLU A 1 105 ? -8.298 -3.182 -7.489 1.00 91.00 105 GLU A O 1
ATOM 865 N N . TRP A 1 106 ? -6.990 -1.675 -6.469 1.00 93.19 106 TRP A N 1
ATOM 866 C CA . TRP A 1 106 ? -5.793 -2.507 -6.494 1.00 93.19 106 TRP A CA 1
ATOM 867 C C . TRP A 1 106 ? -5.993 -3.851 -5.774 1.00 93.19 106 TRP A C 1
ATOM 869 O O . TRP A 1 106 ? -5.639 -4.898 -6.317 1.00 93.19 106 TRP A O 1
ATOM 879 N N . MET A 1 107 ? -6.617 -3.858 -4.589 1.00 91.69 107 MET A N 1
ATOM 880 C CA . MET A 1 107 ? -6.898 -5.094 -3.843 1.00 91.69 107 MET A CA 1
ATOM 881 C C . MET A 1 107 ? -7.840 -6.043 -4.598 1.00 91.69 107 MET A C 1
ATOM 883 O O . MET A 1 107 ? -7.685 -7.265 -4.509 1.00 91.69 107 MET A O 1
ATOM 887 N N . MET A 1 108 ? -8.797 -5.500 -5.357 1.00 90.25 108 MET A N 1
ATOM 888 C CA . MET A 1 108 ? -9.703 -6.294 -6.194 1.00 90.25 108 MET A CA 1
ATOM 889 C C . MET A 1 108 ? -8.969 -6.990 -7.344 1.00 90.25 108 MET A C 1
ATOM 891 O O . MET A 1 108 ? -9.304 -8.125 -7.677 1.00 90.25 108 MET A O 1
ATOM 895 N N . GLN A 1 109 ? -7.937 -6.350 -7.901 1.00 90.94 109 GLN A N 1
ATOM 896 C CA . GLN A 1 109 ? -7.135 -6.886 -9.007 1.00 90.94 109 GLN A CA 1
ATOM 897 C C . GLN A 1 109 ? -6.092 -7.926 -8.576 1.00 90.94 109 GLN A C 1
ATOM 899 O O . GLN A 1 109 ? -5.481 -8.571 -9.430 1.00 90.94 109 GLN A O 1
ATOM 904 N N . LEU A 1 110 ? -5.869 -8.112 -7.270 1.00 90.31 110 LEU A N 1
ATOM 905 C CA . LEU A 1 110 ? -4.936 -9.129 -6.787 1.00 90.31 110 LEU A CA 1
ATOM 906 C C . LEU A 1 110 ? -5.344 -10.524 -7.309 1.00 90.31 110 LEU A C 1
ATOM 908 O O . LEU A 1 110 ? -6.536 -10.818 -7.421 1.00 90.31 110 LEU A O 1
ATOM 912 N N . PRO A 1 111 ? -4.397 -11.424 -7.606 1.00 83.62 111 PRO A N 1
ATOM 913 C CA . PRO A 1 111 ? -4.726 -12.779 -8.038 1.00 83.62 111 PRO A CA 1
ATOM 914 C C . PRO A 1 111 ? -5.441 -13.548 -6.921 1.00 83.62 111 PRO A C 1
ATOM 916 O O . PRO A 1 111 ? -5.143 -13.361 -5.741 1.00 83.62 111 PRO A O 1
ATOM 919 N N . HIS A 1 112 ? -6.403 -14.401 -7.278 1.00 70.38 112 HIS A N 1
ATOM 920 C CA . HIS A 1 112 ? -6.980 -15.355 -6.332 1.00 70.38 112 HIS A CA 1
ATOM 921 C C . HIS A 1 112 ? -5.914 -16.407 -5.999 1.00 70.38 112 HIS A C 1
ATOM 923 O O . HIS A 1 112 ? -5.585 -17.233 -6.846 1.00 70.38 112 HIS A O 1
ATOM 929 N N . THR A 1 113 ? -5.330 -16.304 -4.805 1.00 60.56 113 THR A N 1
ATOM 930 C CA . THR A 1 113 ? -4.484 -17.340 -4.189 1.00 60.56 113 THR A CA 1
ATOM 931 C C . THR A 1 113 ? -5.324 -18.470 -3.635 1.00 60.56 113 THR A C 1
ATOM 933 O O . THR A 1 113 ? -6.363 -18.135 -3.017 1.00 60.56 113 THR A O 1
#